Protein AF-A0A924XF97-F1 (afdb_monomer_lite)

Foldseek 3Di:
DDDDPVNCVVCVVVVVVLVVVLVVCPVVPDPDDDPVCVVVSVVVSVVCVVCVVPPVCPVVVVVVCVVPDDDDDPVVVPD

Sequence (79 aa):
MDALPGELDRWLPWVHRFISNAKAWLIGTHHGVSAKHFGRYLAEYTFRFNRRHDPDGLVSRAIAACVHASPKRLAALCG

Radius of gyration: 17.26 Å; chains: 1; bounding box: 41×38×29 Å

Structure (mmCIF, N/CA/C/O backbone):
data_AF-A0A924XF97-F1
#
_entry.id   AF-A0A924XF97-F1
#
loop_
_atom_site.group_PDB
_atom_site.id
_atom_site.type_symbol
_atom_site.label_atom_id
_atom_site.label_alt_id
_atom_site.label_comp_id
_atom_site.label_asym_id
_atom_site.label_entity_id
_atom_site.label_seq_id
_atom_site.pdbx_PDB_ins_code
_atom_site.Cartn_x
_atom_site.Cartn_y
_atom_site.Cartn_z
_atom_site.occupancy
_atom_site.B_iso_or_equiv
_atom_site.auth_seq_id
_atom_site.auth_comp_id
_atom_site.auth_asym_id
_atom_site.auth_atom_id
_atom_site.pdbx_PDB_model_num
ATOM 1 N N . MET A 1 1 ? -1.335 -28.795 -1.220 1.00 50.66 1 MET A N 1
ATOM 2 C CA . MET A 1 1 ? -0.143 -28.421 -2.015 1.00 50.66 1 MET A CA 1
ATOM 3 C C . MET A 1 1 ? 0.862 -28.043 -0.967 1.00 50.66 1 MET A C 1
ATOM 5 O O . MET A 1 1 ? 0.814 -26.935 -0.447 1.00 50.66 1 MET A O 1
ATOM 9 N N . ASP A 1 2 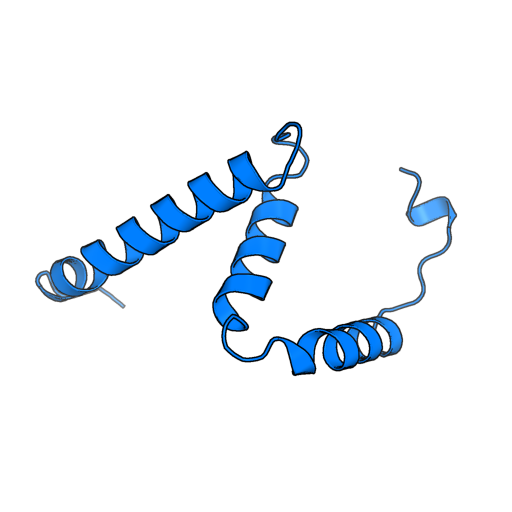? 1.611 -29.044 -0.529 1.00 60.19 2 ASP A N 1
ATOM 10 C CA . ASP A 1 2 ? 2.282 -29.007 0.762 1.00 60.19 2 ASP A CA 1
ATOM 11 C C . ASP A 1 2 ? 3.729 -28.620 0.481 1.00 60.19 2 ASP A C 1
ATOM 13 O O . ASP A 1 2 ? 4.427 -29.314 -0.257 1.00 60.19 2 ASP A O 1
ATOM 17 N N . ALA A 1 3 ? 4.129 -27.447 0.972 1.00 65.81 3 ALA A N 1
ATOM 18 C CA . ALA A 1 3 ? 5.472 -26.924 0.772 1.00 65.81 3 ALA A CA 1
ATOM 19 C C . ALA A 1 3 ? 6.485 -27.919 1.349 1.00 65.81 3 ALA A C 1
ATOM 21 O O . ALA A 1 3 ? 6.393 -28.303 2.519 1.00 65.81 3 ALA A O 1
ATOM 22 N N . LEU A 1 4 ? 7.445 -28.346 0.528 1.00 71.69 4 LEU A N 1
ATOM 23 C CA . LEU A 1 4 ? 8.514 -29.221 0.995 1.00 7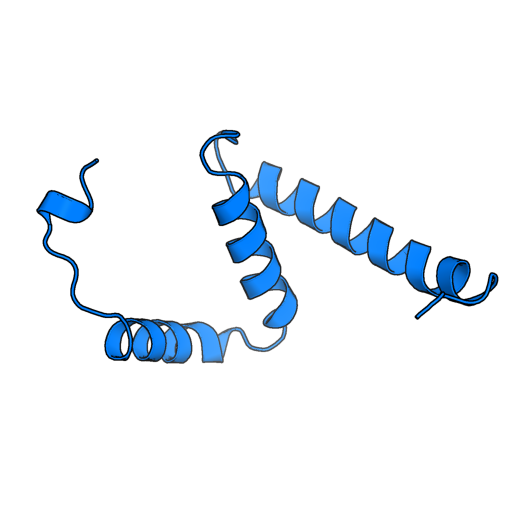1.69 4 LEU A CA 1
ATOM 24 C C . LEU A 1 4 ? 9.369 -28.465 2.031 1.00 71.69 4 LEU A C 1
ATOM 26 O O . LEU A 1 4 ? 9.545 -27.253 1.888 1.00 71.69 4 LEU A O 1
ATOM 30 N N . PRO A 1 5 ? 9.940 -29.143 3.043 1.00 66.94 5 PRO A N 1
ATOM 31 C CA . PRO A 1 5 ? 10.578 -28.497 4.196 1.00 66.94 5 PRO A CA 1
ATOM 32 C C . PRO A 1 5 ? 11.653 -27.433 3.889 1.00 66.94 5 PRO A C 1
ATOM 34 O O . PRO A 1 5 ? 11.871 -26.564 4.718 1.00 66.94 5 PRO A O 1
ATOM 37 N N . GLY A 1 6 ? 12.281 -27.435 2.705 1.00 77.12 6 GLY A N 1
ATOM 38 C CA . GLY A 1 6 ? 13.257 -26.410 2.287 1.00 77.12 6 GLY A CA 1
ATOM 39 C C . GLY A 1 6 ? 12.687 -25.242 1.466 1.00 77.12 6 GLY A C 1
ATOM 40 O O . GLY A 1 6 ? 13.371 -24.246 1.233 1.00 77.12 6 GLY A O 1
ATOM 41 N N . GLU A 1 7 ? 11.441 -25.334 1.003 1.00 79.75 7 GLU A N 1
ATOM 42 C CA . GLU A 1 7 ? 10.802 -24.257 0.244 1.00 79.75 7 GLU A CA 1
ATOM 43 C C . GLU A 1 7 ? 10.399 -23.099 1.165 1.00 79.75 7 GLU A C 1
ATOM 45 O O . GLU A 1 7 ? 10.535 -21.930 0.797 1.00 79.75 7 GLU A O 1
ATOM 50 N N . LEU A 1 8 ? 9.979 -23.417 2.394 1.00 82.81 8 LEU A N 1
ATOM 51 C CA . LEU A 1 8 ? 9.605 -22.422 3.395 1.00 82.81 8 LEU A CA 1
ATOM 52 C C . LEU A 1 8 ? 10.790 -21.509 3.744 1.00 82.81 8 LEU A C 1
ATOM 54 O O . LEU A 1 8 ? 10.646 -20.286 3.716 1.00 82.81 8 LEU A O 1
ATOM 58 N N . ASP A 1 9 ? 11.971 -22.092 3.966 1.00 88.56 9 ASP A N 1
ATOM 59 C CA . ASP A 1 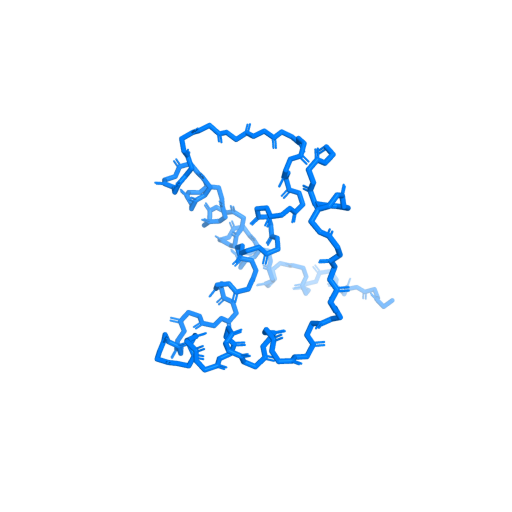9 ? 13.203 -21.373 4.320 1.00 88.56 9 ASP A CA 1
ATOM 60 C C . ASP A 1 9 ? 13.623 -20.358 3.251 1.00 88.56 9 ASP A C 1
ATOM 62 O O . ASP A 1 9 ? 14.141 -19.282 3.561 1.00 88.56 9 ASP A O 1
ATOM 66 N N . ARG A 1 10 ? 13.348 -20.654 1.977 1.00 90.38 10 ARG A N 1
ATOM 67 C CA . ARG A 1 10 ? 13.641 -19.748 0.860 1.00 90.38 10 ARG A CA 1
ATOM 68 C C . ARG A 1 10 ? 12.729 -18.521 0.850 1.00 90.38 10 ARG A C 1
ATOM 70 O O . ARG A 1 10 ? 13.176 -17.419 0.517 1.00 90.38 10 ARG A O 1
ATOM 77 N N . TRP A 1 11 ? 11.447 -18.700 1.160 1.00 91.38 11 TRP A N 1
ATOM 78 C CA . TRP A 1 11 ? 10.446 -17.631 1.086 1.00 91.38 11 TRP A CA 1
ATOM 79 C C . TRP A 1 11 ? 10.355 -16.805 2.366 1.00 91.38 11 TRP A C 1
ATOM 81 O O . TRP A 1 11 ? 10.017 -15.618 2.305 1.00 91.38 11 TRP A O 1
ATOM 91 N N . LEU A 1 12 ? 10.696 -17.394 3.512 1.00 92.00 12 LEU A N 1
ATOM 92 C CA . LEU A 1 12 ? 10.577 -16.772 4.826 1.00 92.00 12 LEU A CA 1
ATOM 93 C C . LEU A 1 12 ? 11.239 -15.377 4.917 1.00 92.00 12 LEU A C 1
ATOM 95 O O . LEU A 1 12 ? 10.577 -14.443 5.382 1.00 92.00 12 LEU A O 1
ATOM 99 N N . PRO A 1 13 ? 12.460 -15.142 4.387 1.00 95.56 13 PRO A N 1
ATOM 100 C CA . PRO A 1 13 ? 13.071 -13.809 4.397 1.00 95.56 13 PRO A CA 1
ATOM 101 C C . PRO A 1 13 ? 12.257 -12.758 3.629 1.00 95.56 13 PRO A C 1
ATOM 103 O O . PRO A 1 13 ? 12.149 -11.604 4.054 1.00 95.56 13 PRO A O 1
ATOM 106 N N . TRP A 1 14 ? 11.656 -13.149 2.502 1.00 94.38 14 TRP A N 1
ATOM 107 C CA . TRP A 1 14 ? 10.825 -12.260 1.688 1.00 94.38 14 TRP A CA 1
ATOM 108 C C . TRP A 1 14 ? 9.507 -11.931 2.377 1.00 94.38 14 TRP A C 1
ATOM 110 O O . TRP A 1 14 ? 9.100 -10.768 2.384 1.00 94.38 14 TRP A O 1
ATOM 120 N N . VAL A 1 15 ? 8.878 -12.924 3.007 1.00 94.88 15 VAL A N 1
ATOM 121 C CA . VAL A 1 15 ? 7.651 -12.735 3.791 1.00 94.88 15 VAL A CA 1
ATOM 122 C C . VAL A 1 15 ? 7.907 -11.791 4.965 1.00 94.88 15 VAL A C 1
ATOM 124 O O . VAL A 1 15 ? 7.159 -10.832 5.155 1.00 94.88 15 VAL A O 1
ATOM 127 N N . HIS A 1 16 ? 9.002 -11.981 5.706 1.00 95.38 16 HIS A N 1
ATOM 128 C CA . HIS A 1 16 ? 9.370 -11.072 6.792 1.00 95.38 16 HIS A CA 1
ATOM 129 C C . HIS A 1 16 ? 9.604 -9.644 6.300 1.00 95.38 16 HIS A C 1
ATOM 131 O O . HIS A 1 16 ? 9.110 -8.698 6.915 1.00 95.38 16 HIS A O 1
ATOM 137 N N . ARG A 1 17 ? 10.293 -9.469 5.166 1.00 95.50 17 ARG A N 1
ATOM 138 C CA . ARG A 1 17 ? 10.495 -8.143 4.569 1.00 95.50 17 ARG A CA 1
ATOM 139 C C . ARG A 1 17 ? 9.174 -7.500 4.150 1.00 95.50 17 ARG A C 1
ATOM 141 O O . ARG A 1 17 ? 8.967 -6.321 4.423 1.00 95.50 17 ARG A O 1
ATOM 148 N N . PHE A 1 18 ? 8.276 -8.263 3.531 1.00 95.94 18 PHE A N 1
ATOM 149 C CA . PHE A 1 18 ? 6.946 -7.786 3.153 1.00 95.94 18 PHE A CA 1
ATOM 150 C C . PHE A 1 18 ? 6.154 -7.313 4.380 1.00 95.94 18 PHE A C 1
ATOM 152 O O . PHE A 1 18 ? 5.637 -6.198 4.386 1.00 95.94 18 PHE A O 1
ATOM 159 N N . ILE A 1 19 ? 6.136 -8.104 5.457 1.00 96.25 19 ILE A N 1
ATOM 160 C CA . ILE A 1 19 ? 5.445 -7.753 6.707 1.00 96.25 19 ILE A CA 1
ATOM 161 C C . ILE A 1 19 ? 6.060 -6.504 7.354 1.00 96.25 19 ILE A C 1
ATOM 163 O O . ILE A 1 19 ? 5.327 -5.603 7.765 1.00 96.25 19 ILE A O 1
ATOM 167 N N . SER A 1 20 ? 7.389 -6.419 7.440 1.00 97.12 20 SER A N 1
ATOM 168 C CA . SER A 1 20 ? 8.074 -5.250 8.008 1.00 97.12 20 SER A CA 1
ATOM 169 C C . SER A 1 20 ? 7.786 -3.977 7.211 1.00 97.12 20 SER A C 1
ATOM 171 O O . SER A 1 20 ? 7.481 -2.938 7.798 1.00 97.12 20 SER A O 1
ATOM 173 N N . ASN A 1 21 ? 7.784 -4.067 5.879 1.00 96.81 21 ASN A N 1
ATOM 174 C CA . ASN A 1 21 ? 7.433 -2.948 5.009 1.00 96.81 21 ASN A CA 1
ATOM 175 C C . ASN A 1 21 ? 5.962 -2.534 5.169 1.00 96.81 21 ASN A C 1
ATOM 177 O O . ASN A 1 21 ? 5.670 -1.340 5.181 1.00 96.81 21 ASN A O 1
ATOM 181 N N . ALA A 1 22 ? 5.043 -3.493 5.319 1.00 96.56 22 ALA A N 1
ATOM 182 C CA . ALA A 1 22 ? 3.629 -3.212 5.565 1.00 96.56 22 ALA A CA 1
ATOM 183 C C . ALA A 1 22 ? 3.425 -2.439 6.876 1.00 96.56 22 ALA A C 1
ATOM 185 O O . ALA A 1 22 ? 2.707 -1.440 6.897 1.00 96.56 22 ALA A O 1
ATOM 186 N N . LYS A 1 23 ? 4.103 -2.856 7.954 1.00 95.38 23 LYS A N 1
ATOM 187 C CA . LYS A 1 23 ? 4.060 -2.168 9.256 1.00 95.38 23 LYS A CA 1
ATOM 188 C C . LYS A 1 23 ? 4.588 -0.737 9.159 1.00 95.38 23 LYS A C 1
ATOM 190 O O . LYS A 1 23 ? 3.923 0.185 9.624 1.00 95.38 23 LYS A O 1
ATOM 195 N N . ALA A 1 24 ? 5.751 -0.553 8.532 1.00 96.19 24 ALA A N 1
ATOM 196 C CA . ALA A 1 24 ? 6.358 0.765 8.362 1.00 96.19 24 ALA A CA 1
ATOM 197 C C . ALA A 1 24 ? 5.467 1.703 7.532 1.00 96.19 24 ALA A C 1
ATOM 199 O O . ALA A 1 24 ? 5.235 2.843 7.927 1.00 96.19 24 ALA A O 1
ATOM 200 N N . TRP A 1 25 ? 4.910 1.208 6.421 1.00 96.25 25 TRP A N 1
ATOM 201 C CA . TRP A 1 25 ? 3.980 1.970 5.585 1.00 96.25 25 TRP A CA 1
ATOM 202 C C . TRP A 1 25 ? 2.722 2.388 6.353 1.00 96.25 25 TRP A C 1
ATOM 204 O O . TRP A 1 25 ? 2.299 3.541 6.254 1.00 96.25 25 TRP A O 1
ATOM 214 N N . LEU A 1 26 ? 2.146 1.470 7.131 1.00 95.44 26 LEU A N 1
ATOM 215 C CA . LEU A 1 26 ? 0.918 1.713 7.880 1.00 95.44 26 LEU A CA 1
ATOM 216 C C . LEU A 1 26 ? 1.109 2.828 8.917 1.00 95.44 26 LEU A C 1
ATOM 218 O O . LEU A 1 26 ? 0.316 3.765 8.950 1.00 95.44 26 LEU A O 1
ATOM 222 N N . ILE A 1 27 ? 2.194 2.758 9.695 1.00 93.81 27 ILE A N 1
ATOM 223 C CA . ILE A 1 27 ? 2.544 3.760 10.715 1.00 93.81 27 ILE A CA 1
ATOM 224 C C . ILE A 1 27 ? 2.918 5.102 10.069 1.00 93.81 27 ILE A C 1
ATOM 226 O O . ILE A 1 27 ? 2.524 6.148 10.570 1.00 93.81 27 ILE A O 1
ATOM 230 N N . GLY A 1 28 ? 3.665 5.082 8.961 1.00 94.75 28 GLY A N 1
ATOM 231 C CA . GLY A 1 28 ? 4.145 6.304 8.310 1.00 94.75 28 GLY A CA 1
ATOM 232 C C . GLY A 1 28 ? 3.089 7.051 7.491 1.00 94.75 28 GLY A C 1
ATOM 233 O O . GLY A 1 28 ? 3.213 8.254 7.299 1.00 94.75 28 GLY A O 1
ATOM 234 N N . THR A 1 29 ? 2.060 6.357 6.996 1.00 95.19 29 THR A N 1
ATOM 235 C CA . THR A 1 29 ? 1.054 6.954 6.095 1.00 95.19 29 THR A CA 1
ATOM 236 C C . THR A 1 29 ? -0.212 7.395 6.834 1.00 95.19 29 THR A C 1
ATOM 238 O O . THR A 1 29 ? -0.877 8.329 6.395 1.00 95.19 29 THR A O 1
ATOM 241 N N . HIS A 1 30 ? -0.580 6.728 7.932 1.00 93.69 30 HIS A N 1
ATOM 242 C CA . HIS A 1 30 ? -1.882 6.916 8.574 1.00 93.69 30 HIS A CA 1
ATOM 243 C C . HIS A 1 30 ? -1.734 7.537 9.963 1.00 93.69 30 HIS A C 1
ATOM 245 O O . HIS A 1 30 ? -1.101 6.965 10.850 1.00 93.69 30 HIS A O 1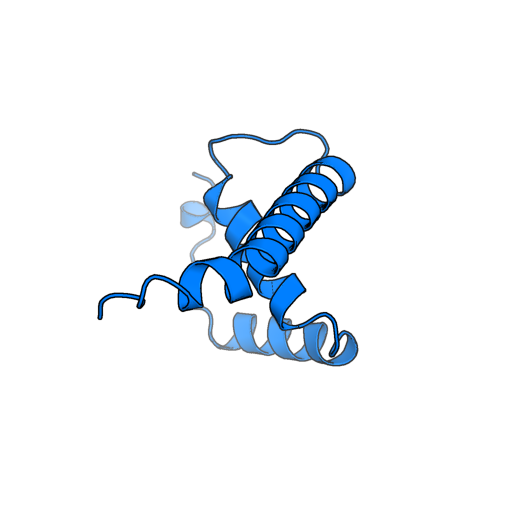
ATOM 251 N N . HIS A 1 31 ? -2.400 8.671 10.189 1.00 87.81 31 HIS A N 1
ATOM 252 C CA . HIS A 1 31 ? -2.557 9.251 11.523 1.00 87.81 31 HIS A CA 1
ATOM 253 C C . HIS A 1 31 ? -3.633 8.481 12.300 1.00 87.81 31 HIS A C 1
ATOM 255 O O . HIS A 1 31 ? -4.793 8.880 12.361 1.00 87.81 31 HIS A O 1
ATOM 261 N N . GLY A 1 32 ? -3.235 7.339 12.861 1.00 87.88 32 GLY A N 1
ATOM 262 C CA . GLY A 1 32 ? -4.114 6.432 13.593 1.00 87.88 32 GLY A CA 1
ATOM 263 C C . GLY A 1 32 ? -4.600 5.268 12.730 1.00 87.88 32 GLY A C 1
ATOM 264 O O . GLY A 1 32 ? -5.095 5.437 11.617 1.00 87.88 32 GLY A O 1
ATOM 265 N N . VAL A 1 33 ? -4.456 4.058 13.265 1.00 90.50 33 VAL A N 1
ATOM 266 C CA . VAL A 1 33 ? -4.845 2.811 12.602 1.00 90.50 33 VAL A CA 1
ATOM 267 C C . VAL A 1 33 ? -6.013 2.216 13.372 1.00 90.50 33 VAL A C 1
ATOM 269 O O . VAL A 1 33 ? -5.872 1.855 14.537 1.00 90.50 33 VAL A O 1
ATOM 272 N N . SER A 1 34 ? -7.168 2.095 12.720 1.00 90.81 34 SER A N 1
ATOM 273 C CA . SER A 1 34 ? -8.345 1.453 13.310 1.00 90.81 34 SER A CA 1
ATOM 274 C C . SER A 1 34 ? -8.513 0.024 12.805 1.00 90.81 34 SER A C 1
ATOM 276 O O . SER A 1 34 ? -8.481 -0.226 11.597 1.00 90.81 34 SER A O 1
ATOM 278 N N . ALA A 1 35 ? -8.802 -0.908 13.718 1.00 91.56 35 ALA A N 1
ATOM 279 C CA . ALA A 1 35 ? -9.156 -2.284 13.370 1.00 91.56 35 ALA A CA 1
ATOM 280 C C . ALA A 1 35 ? -10.371 -2.351 12.422 1.00 91.56 35 ALA A C 1
ATOM 282 O O . ALA A 1 35 ? -10.404 -3.198 11.529 1.00 91.56 35 ALA A O 1
ATOM 283 N N . LYS A 1 36 ? -11.314 -1.395 12.529 1.00 92.94 36 LYS A N 1
ATOM 284 C CA . LYS A 1 36 ? -12.492 -1.271 11.645 1.00 92.94 36 LYS A CA 1
ATOM 285 C C . LYS A 1 36 ? -12.111 -1.193 10.161 1.00 92.94 36 LYS A C 1
ATOM 287 O O . LYS A 1 36 ? -12.876 -1.618 9.299 1.00 92.94 36 LYS A O 1
ATOM 292 N N . HIS A 1 37 ? -10.944 -0.632 9.849 1.00 91.50 37 HIS A N 1
ATOM 293 C CA . HIS A 1 37 ? -10.497 -0.389 8.477 1.00 91.50 37 HIS A CA 1
ATOM 294 C C . HIS A 1 37 ? -9.288 -1.234 8.074 1.00 91.50 37 HIS A C 1
ATOM 296 O O . HIS A 1 37 ? -8.760 -1.052 6.979 1.00 91.50 37 HIS A O 1
ATOM 302 N N . PHE A 1 38 ? -8.891 -2.206 8.900 1.00 92.44 38 PHE A N 1
ATOM 303 C CA . PHE A 1 38 ? -7.671 -2.981 8.685 1.00 92.44 38 PHE A CA 1
ATOM 304 C C . PHE A 1 38 ? -7.628 -3.686 7.324 1.00 92.44 38 PHE A C 1
ATOM 306 O O . PHE A 1 38 ? -6.632 -3.593 6.608 1.00 92.44 38 PHE A O 1
ATOM 313 N N . GLY A 1 39 ? -8.744 -4.291 6.903 1.00 94.44 39 GLY A N 1
ATOM 314 C CA . GLY A 1 39 ? -8.849 -4.906 5.577 1.00 94.44 39 GLY A CA 1
ATOM 315 C C . GLY A 1 39 ? -8.631 -3.916 4.425 1.00 94.44 39 GLY A C 1
ATOM 316 O O . GLY A 1 39 ? -8.010 -4.268 3.426 1.00 94.44 39 GLY A O 1
ATOM 317 N N . ARG A 1 40 ? -9.068 -2.656 4.573 1.00 94.06 40 ARG A N 1
ATOM 318 C CA . ARG A 1 40 ? -8.849 -1.608 3.560 1.00 94.06 40 ARG A CA 1
ATOM 319 C C . ARG A 1 40 ? -7.385 -1.183 3.507 1.00 94.06 40 ARG A C 1
ATOM 321 O O . ARG A 1 40 ? -6.855 -1.039 2.411 1.00 94.06 40 ARG A O 1
ATOM 328 N N . TYR A 1 41 ? -6.727 -1.054 4.660 1.00 95.62 41 TYR A N 1
ATOM 329 C CA . TYR A 1 41 ? -5.299 -0.739 4.711 1.00 95.62 41 TYR A CA 1
ATOM 330 C C . TYR A 1 41 ? -4.455 -1.818 4.031 1.00 95.62 41 TYR A C 1
ATOM 332 O O . TYR A 1 41 ? -3.580 -1.500 3.231 1.00 95.62 41 TYR A O 1
ATOM 340 N N . LEU A 1 42 ? -4.741 -3.096 4.298 1.00 95.25 42 LEU A N 1
ATOM 341 C CA . LEU A 1 42 ? -4.020 -4.194 3.654 1.00 95.25 42 LEU A CA 1
ATOM 342 C C . LEU A 1 42 ? -4.285 -4.249 2.147 1.00 95.25 42 LEU A C 1
ATOM 344 O O . LEU A 1 42 ? -3.344 -4.426 1.376 1.00 95.25 42 LEU A O 1
ATOM 348 N N . ALA A 1 43 ? -5.533 -4.041 1.717 1.00 95.25 43 ALA A N 1
ATOM 349 C CA . ALA A 1 43 ? -5.865 -3.985 0.296 1.00 95.25 43 ALA A CA 1
ATOM 350 C C . ALA A 1 43 ? -5.101 -2.861 -0.426 1.00 95.25 43 ALA A C 1
ATOM 352 O O . ALA A 1 43 ? -4.551 -3.087 -1.507 1.00 95.25 43 ALA A O 1
ATOM 353 N N . GLU A 1 44 ? -5.011 -1.674 0.184 1.00 94.00 44 GLU A N 1
ATOM 354 C CA . GLU A 1 44 ? -4.221 -0.567 -0.358 1.00 94.00 44 GLU A CA 1
ATOM 355 C C . GLU A 1 44 ? -2.725 -0.907 -0.395 1.00 94.00 44 GLU A C 1
ATOM 357 O O . GLU A 1 44 ? -2.084 -0.732 -1.436 1.00 94.00 44 GLU A O 1
ATOM 362 N N . TYR A 1 45 ? -2.170 -1.437 0.699 1.00 95.88 45 TYR A N 1
ATOM 363 C CA . TYR A 1 45 ? -0.763 -1.826 0.756 1.00 95.88 45 TYR A CA 1
ATOM 364 C C . TYR A 1 45 ? -0.408 -2.817 -0.356 1.00 95.88 45 TYR A C 1
ATOM 366 O O . TYR A 1 45 ? 0.540 -2.586 -1.107 1.00 95.88 45 TYR A O 1
ATOM 374 N N . THR A 1 46 ? -1.190 -3.887 -0.518 1.00 95.75 46 THR A N 1
ATOM 375 C CA . THR A 1 46 ? -0.970 -4.889 -1.569 1.00 95.75 46 THR A CA 1
ATOM 376 C C . THR A 1 46 ? -1.111 -4.282 -2.963 1.00 95.75 46 THR A C 1
ATOM 378 O O . THR A 1 46 ? -0.296 -4.572 -3.845 1.00 95.75 46 THR A O 1
ATOM 381 N N . PHE A 1 47 ? -2.102 -3.409 -3.177 1.00 93.56 47 PHE A N 1
ATOM 382 C CA . PHE A 1 47 ? -2.275 -2.715 -4.452 1.00 93.56 47 PHE A CA 1
ATOM 383 C C . PHE A 1 47 ? -1.035 -1.893 -4.825 1.00 93.56 47 PHE A C 1
ATOM 385 O O . PHE A 1 47 ? -0.540 -2.029 -5.950 1.00 93.56 47 PHE A O 1
ATOM 392 N N . ARG A 1 48 ? -0.515 -1.103 -3.874 1.00 92.56 48 ARG A N 1
ATOM 393 C CA . ARG A 1 48 ? 0.681 -0.261 -4.038 1.00 92.56 48 ARG A CA 1
ATOM 394 C C . ARG A 1 48 ? 1.941 -1.104 -4.195 1.00 92.56 48 ARG A C 1
ATOM 396 O O . ARG A 1 48 ? 2.718 -0.868 -5.114 1.00 92.56 48 ARG A O 1
ATOM 403 N N . PHE A 1 49 ? 2.129 -2.120 -3.355 1.00 94.06 49 PHE A N 1
ATOM 404 C CA . PHE A 1 49 ? 3.306 -2.988 -3.389 1.00 94.06 49 PHE A CA 1
ATOM 405 C C . PHE A 1 49 ? 3.455 -3.700 -4.737 1.00 94.06 49 PHE A C 1
ATOM 407 O O . PHE A 1 49 ? 4.549 -3.709 -5.302 1.00 94.06 49 PHE A O 1
ATOM 414 N N . ASN A 1 50 ? 2.363 -4.244 -5.281 1.00 94.06 50 ASN A N 1
ATOM 415 C CA . ASN A 1 50 ? 2.373 -4.952 -6.565 1.00 94.06 50 ASN A CA 1
ATOM 416 C C . ASN A 1 50 ? 2.600 -4.024 -7.770 1.00 94.06 50 ASN A C 1
ATOM 418 O O . ASN A 1 50 ? 2.922 -4.506 -8.851 1.00 94.06 50 ASN A O 1
ATOM 422 N N . ARG A 1 51 ? 2.439 -2.706 -7.598 1.00 93.81 51 ARG A N 1
ATOM 423 C CA . ARG A 1 51 ? 2.548 -1.694 -8.666 1.00 93.81 51 ARG A CA 1
ATOM 424 C C . ARG A 1 51 ? 3.635 -0.654 -8.409 1.00 93.81 51 ARG A C 1
ATOM 426 O O . ARG A 1 51 ? 3.730 0.327 -9.129 1.00 93.81 51 ARG A O 1
ATOM 433 N N . ARG A 1 52 ? 4.501 -0.879 -7.420 1.00 92.94 52 ARG A N 1
ATOM 434 C CA . ARG A 1 52 ? 5.546 0.070 -6.995 1.00 92.94 52 ARG A CA 1
ATOM 435 C C . ARG A 1 52 ? 6.570 0.439 -8.081 1.00 92.94 52 ARG A C 1
ATOM 437 O O . ARG A 1 52 ? 7.339 1.367 -7.881 1.00 92.94 52 ARG A O 1
ATOM 444 N N . HIS A 1 53 ? 6.601 -0.299 -9.188 1.00 95.62 53 HIS A N 1
ATOM 445 C CA . HIS A 1 53 ? 7.483 -0.063 -10.334 1.00 95.62 53 HIS A CA 1
ATOM 446 C C . HIS A 1 53 ? 6.753 0.566 -11.540 1.00 95.62 53 HIS A C 1
ATOM 448 O O . HIS A 1 53 ? 7.367 0.737 -12.584 1.00 95.62 53 HIS A O 1
ATOM 454 N N . ASP A 1 54 ? 5.466 0.904 -11.398 1.00 95.25 54 ASP A N 1
ATOM 455 C CA . ASP A 1 54 ? 4.617 1.541 -12.419 1.00 95.25 54 ASP A CA 1
ATOM 456 C C . ASP A 1 54 ? 3.758 2.653 -11.770 1.00 95.25 54 ASP A C 1
ATOM 458 O O . ASP A 1 54 ? 2.546 2.488 -11.587 1.00 95.25 54 ASP A O 1
ATOM 462 N N . PRO A 1 55 ? 4.377 3.762 -11.318 1.00 89.88 55 PRO A N 1
ATOM 463 C CA . PRO A 1 55 ? 3.644 4.867 -10.704 1.00 89.88 55 PRO A CA 1
ATOM 464 C C . PRO A 1 55 ? 2.790 5.636 -11.721 1.00 89.88 55 PRO A C 1
ATOM 466 O O . PRO A 1 55 ? 1.671 6.035 -11.396 1.00 89.88 55 PRO A O 1
ATOM 469 N N . ASP A 1 56 ? 3.273 5.793 -12.954 1.00 94.19 56 ASP A N 1
ATOM 470 C CA . ASP A 1 56 ? 2.591 6.565 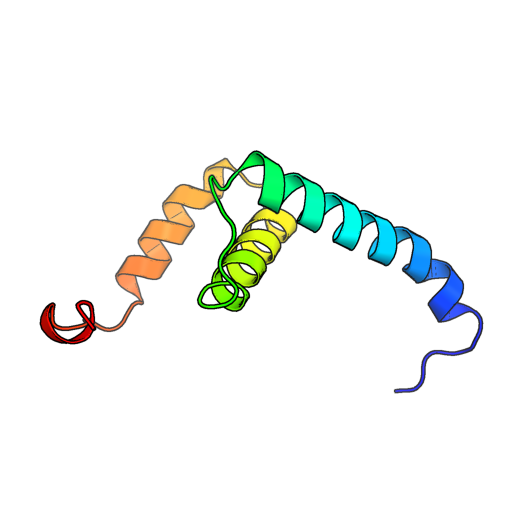-13.998 1.00 94.19 56 ASP A CA 1
ATOM 471 C C . ASP A 1 56 ? 1.259 5.912 -14.405 1.00 94.19 56 ASP A C 1
ATOM 473 O O . ASP A 1 56 ? 0.270 6.599 -14.671 1.00 94.19 56 ASP A O 1
ATOM 477 N N . GLY A 1 57 ? 1.175 4.578 -14.348 1.00 94.19 57 GLY A N 1
ATOM 478 C CA . GLY A 1 57 ? -0.057 3.838 -14.612 1.00 94.19 57 GLY A CA 1
ATOM 479 C C . GLY A 1 57 ? -1.144 3.973 -13.536 1.00 94.19 57 GLY A C 1
ATOM 480 O O . GLY A 1 57 ? -2.272 3.520 -13.757 1.00 94.19 57 GLY A O 1
ATOM 481 N N . LEU A 1 58 ? -0.864 4.564 -12.366 1.00 90.62 58 LEU A N 1
ATOM 482 C CA . LEU A 1 58 ? -1.830 4.620 -11.259 1.00 90.62 58 LEU A CA 1
ATOM 483 C C . LEU A 1 58 ? -3.076 5.443 -11.602 1.00 90.62 58 LEU A C 1
ATOM 485 O O . LEU A 1 58 ? -4.190 5.003 -11.304 1.00 90.62 58 LEU A O 1
ATOM 489 N N . VAL A 1 59 ? -2.909 6.596 -12.256 1.00 90.62 59 VAL A N 1
ATOM 490 C CA . VAL A 1 59 ? -4.030 7.484 -12.613 1.00 90.62 59 VAL A CA 1
ATOM 491 C C . VAL A 1 59 ? -4.963 6.798 -13.606 1.00 90.62 59 VAL A C 1
ATOM 493 O O . VAL A 1 59 ? -6.169 6.717 -13.369 1.00 90.62 59 VAL A O 1
ATOM 496 N N . SER A 1 60 ? -4.415 6.225 -14.679 1.00 94.94 60 SER A N 1
ATOM 497 C CA . SER A 1 60 ? -5.205 5.510 -15.687 1.00 94.94 60 SER A CA 1
ATOM 498 C C . SER A 1 60 ? -5.973 4.333 -15.083 1.00 94.94 60 SER A C 1
ATOM 500 O O . SER A 1 60 ? -7.131 4.104 -15.429 1.00 94.94 60 SER A O 1
ATOM 502 N N . ARG A 1 61 ? -5.371 3.611 -14.129 1.00 92.44 61 ARG A N 1
ATOM 503 C CA . ARG A 1 61 ? -6.039 2.511 -13.414 1.00 92.44 61 ARG A CA 1
ATOM 504 C C . ARG A 1 61 ? -7.152 3.006 -12.495 1.00 92.44 61 ARG A C 1
ATOM 506 O O . ARG A 1 61 ? -8.188 2.352 -12.425 1.00 92.44 61 ARG A O 1
ATOM 513 N N . ALA A 1 62 ? -6.958 4.133 -11.810 1.00 90.06 62 ALA A N 1
ATOM 514 C CA . ALA A 1 62 ? -8.002 4.739 -10.989 1.00 90.06 62 ALA A CA 1
ATOM 515 C C . ALA A 1 62 ? -9.205 5.153 -11.850 1.00 90.06 62 ALA A C 1
ATOM 517 O O . ALA A 1 62 ? -10.338 4.814 -11.515 1.00 90.06 62 ALA A O 1
ATOM 518 N N . ILE A 1 63 ? -8.959 5.789 -13.000 1.00 93.81 63 ILE A N 1
ATOM 519 C CA . ILE A 1 63 ? -10.011 6.139 -13.965 1.00 93.81 63 ILE A CA 1
ATOM 520 C C . ILE A 1 63 ? -10.731 4.879 -14.456 1.00 93.81 63 ILE A C 1
ATOM 522 O O . ILE A 1 63 ? -11.958 4.825 -14.404 1.00 93.81 63 ILE A O 1
ATOM 526 N N . ALA A 1 64 ? -9.994 3.843 -14.866 1.00 95.12 64 ALA A N 1
ATOM 527 C CA . ALA A 1 64 ? -10.593 2.580 -15.294 1.00 95.12 64 ALA A CA 1
ATOM 528 C C . ALA A 1 64 ? -11.460 1.951 -14.187 1.00 95.12 64 ALA A C 1
ATOM 530 O O . ALA A 1 64 ? -12.578 1.512 -14.448 1.00 95.12 64 ALA A O 1
ATOM 531 N N . ALA A 1 65 ? -10.991 1.959 -12.935 1.00 91.94 65 ALA A N 1
ATOM 532 C CA . ALA A 1 65 ? -11.765 1.462 -11.802 1.00 91.94 65 ALA A CA 1
ATOM 533 C C . ALA A 1 65 ? -13.065 2.258 -11.600 1.00 91.94 65 ALA A C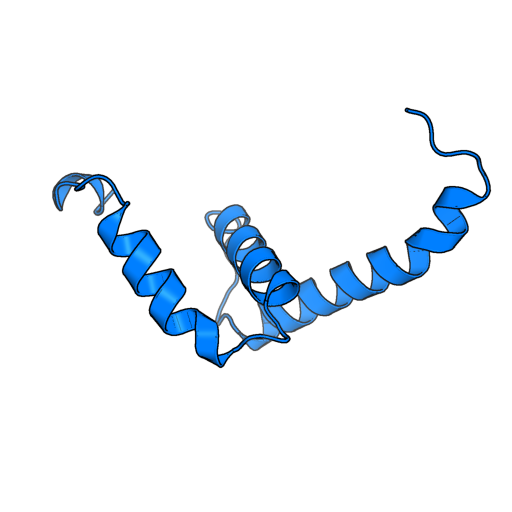 1
ATOM 535 O O . ALA A 1 65 ? -14.106 1.653 -11.360 1.00 91.94 65 ALA A O 1
ATOM 536 N N . CYS A 1 66 ? -13.030 3.586 -11.751 1.00 91.38 66 CYS A N 1
ATOM 537 C CA . CYS A 1 66 ? -14.225 4.431 -11.693 1.00 91.38 66 CYS A CA 1
ATOM 538 C C . CYS A 1 66 ? -15.218 4.120 -12.819 1.00 91.38 66 CYS A C 1
ATOM 540 O O . CYS A 1 66 ? -16.416 4.059 -12.563 1.00 91.38 66 CYS A O 1
ATOM 542 N N . VAL A 1 67 ? -14.732 3.891 -14.043 1.00 95.81 67 VAL A N 1
ATOM 543 C CA . VAL A 1 67 ? -15.575 3.540 -15.201 1.00 95.81 67 VAL A CA 1
ATOM 544 C C . VAL A 1 67 ? -16.266 2.188 -15.006 1.00 95.81 67 VAL A C 1
ATOM 546 O O . VAL A 1 67 ? -17.419 2.023 -15.395 1.00 95.81 67 VAL A O 1
ATOM 549 N N . HIS A 1 68 ? -15.584 1.222 -14.387 1.00 95.06 68 HIS A N 1
ATOM 550 C CA . HIS A 1 68 ? -16.128 -0.120 -14.161 1.00 95.06 68 HIS A CA 1
ATOM 551 C C . HIS A 1 68 ? -16.902 -0.274 -12.843 1.00 95.06 68 HIS A C 1
ATOM 553 O O . HIS A 1 68 ? -17.564 -1.294 -12.640 1.00 95.06 68 HIS A O 1
ATOM 559 N N . ALA A 1 69 ? -16.829 0.698 -11.934 1.00 91.56 69 ALA A N 1
ATOM 560 C CA . ALA A 1 69 ? -17.541 0.637 -10.667 1.00 91.56 69 ALA A CA 1
ATOM 561 C C . ALA A 1 69 ? -19.057 0.762 -10.883 1.00 91.56 69 ALA A C 1
ATOM 563 O O . ALA A 1 69 ? -19.538 1.675 -11.551 1.00 91.56 69 ALA A O 1
ATOM 564 N N . SER A 1 70 ? -19.837 -0.128 -10.264 1.00 92.38 70 SER A N 1
ATOM 565 C CA . SER A 1 70 ? -21.294 0.015 -10.260 1.00 92.38 70 SER A CA 1
ATOM 566 C C . SER A 1 70 ? -21.705 1.280 -9.489 1.00 92.38 70 SER A C 1
ATOM 568 O O . SER A 1 70 ? -21.188 1.507 -8.388 1.00 92.38 70 SER A O 1
ATOM 570 N N . PRO A 1 71 ? -22.654 2.085 -10.006 1.00 89.19 71 PRO A N 1
ATOM 571 C CA . PRO A 1 71 ? -23.081 3.302 -9.333 1.00 89.19 71 PRO A CA 1
ATOM 572 C C . PRO A 1 71 ? -23.677 2.978 -7.962 1.00 89.19 71 PRO A C 1
ATOM 574 O O . PRO A 1 71 ? -24.591 2.160 -7.842 1.00 89.19 71 PRO A O 1
ATOM 577 N N . LYS A 1 72 ? -23.184 3.647 -6.917 1.00 86.31 72 LYS A N 1
ATOM 578 C CA . LYS A 1 72 ? -23.764 3.579 -5.572 1.00 86.31 72 LYS A CA 1
ATOM 579 C C . LYS A 1 72 ? -24.490 4.880 -5.264 1.00 86.31 72 LYS A C 1
ATOM 581 O O . LYS A 1 72 ? -23.952 5.963 -5.467 1.00 86.31 72 LYS A O 1
ATOM 586 N N . ARG A 1 73 ? -25.720 4.772 -4.753 1.00 88.06 73 ARG A N 1
ATOM 587 C CA . ARG A 1 73 ? -26.467 5.931 -4.242 1.00 88.06 73 ARG A CA 1
ATOM 588 C C . ARG A 1 73 ? -25.722 6.515 -3.044 1.00 88.06 73 ARG A C 1
ATOM 590 O O . ARG A 1 73 ? -25.206 5.754 -2.230 1.00 88.06 73 ARG A O 1
ATOM 597 N N . LEU A 1 74 ? -25.734 7.839 -2.899 1.00 82.81 74 LEU A N 1
ATOM 598 C CA . LEU A 1 74 ? -25.050 8.531 -1.800 1.00 82.81 74 LEU A CA 1
ATOM 599 C C . LEU A 1 74 ? -25.474 7.997 -0.419 1.00 82.81 74 LEU A C 1
ATOM 601 O O . LEU A 1 74 ? -24.627 7.734 0.425 1.00 82.81 74 LEU A O 1
ATOM 605 N N . ALA A 1 75 ? -26.766 7.710 -0.234 1.00 88.00 75 ALA A N 1
ATOM 606 C CA . ALA A 1 75 ? -27.294 7.116 0.996 1.00 88.00 75 ALA A CA 1
ATOM 607 C C . ALA A 1 75 ? -26.651 5.763 1.368 1.00 88.00 75 ALA A C 1
ATOM 609 O O . ALA A 1 75 ? -26.559 5.435 2.544 1.00 88.00 75 ALA A O 1
ATOM 610 N N . ALA A 1 76 ? -26.171 4.986 0.390 1.00 82.81 76 ALA A N 1
ATOM 611 C CA . ALA A 1 76 ? -25.503 3.706 0.634 1.00 82.81 76 ALA A CA 1
ATOM 612 C C . ALA A 1 76 ? -24.021 3.856 1.037 1.00 82.81 76 ALA A C 1
ATOM 614 O O . ALA A 1 76 ? -23.379 2.859 1.366 1.00 82.81 76 ALA A O 1
ATOM 615 N N . LEU A 1 77 ? -23.460 5.069 0.967 1.00 72.44 77 LEU A N 1
ATOM 616 C CA . LEU A 1 77 ? -22.063 5.365 1.304 1.00 72.44 77 LEU A CA 1
ATOM 617 C C . LEU A 1 77 ? -21.900 6.021 2.684 1.00 72.44 77 LEU A C 1
ATOM 619 O O . LEU A 1 77 ? -20.800 5.994 3.226 1.00 72.44 77 LEU A O 1
ATOM 623 N N . CYS A 1 78 ? -22.966 6.594 3.248 1.00 67.19 78 CYS A N 1
ATOM 624 C CA . CYS A 1 78 ? -22.938 7.362 4.500 1.00 67.19 78 CYS A CA 1
ATOM 625 C C . CYS A 1 78 ? -23.324 6.545 5.753 1.00 67.19 78 CYS A C 1
ATOM 627 O O . CYS A 1 78 ? -23.799 7.130 6.723 1.00 67.19 78 CYS A O 1
ATOM 629 N N . GLY A 1 79 ? -23.155 5.218 5.722 1.00 56.44 79 GLY A N 1
ATOM 630 C CA . GLY A 1 79 ? -23.412 4.327 6.864 1.00 56.44 79 GLY A CA 1
ATOM 631 C C . GLY A 1 79 ? -22.311 4.331 7.920 1.00 56.44 79 GLY A C 1
ATOM 632 O O . GLY A 1 79 ? -21.118 4.366 7.537 1.00 56.44 79 GLY A O 1
#

Secondary structure (DSSP, 8-state):
----HHHHHHHHHHHHHHHHHHHHHHHHH-SS--GGGHHHHHHHHHHHHHHTT-STHHHHHHHHHHHHSPP--GGGT--

pLDDT: mean 89.51, std 9.67, range [50.66, 97.12]